Protein AF-A0A167UQG2-F1 (afdb_monomer_lite)

Radius of gyration: 17.97 Å; chains: 1; bounding box: 41×25×41 Å

Foldseek 3Di:
DDDDALLVVLVVLVVLLVPDDPVSCVVPVCSVCNVVSVQLNVLQVVCVVVVHDPDGSNDDDDDCVVVVVVDVCSVPPDPCDPVNVVVVVVVCVVVVNDD

Organism: NCBI:txid1759441

Sequence (99 aa):
LPLVPFKEWFERLERRSKGADADEMAKIPAIKLLEFFRGMSAADEAMRKSGRTDHEGGMASLSTSKSQSASKTMAEVQPIGVDDSQRWVDYWISKGFFD

Secondary structure (DSSP, 8-state):
-----HHHHHHHHHHHHTT--HHHHHH-GGGGGHHHHHHHHHHHHHHHHTT--S-STT------HHHHHH-HHHHHPPPP-HHHHHHHHHHHHHTTS--

Structure (mmCIF, N/CA/C/O backbone):
data_AF-A0A167UQG2-F1
#
_entry.id   AF-A0A167UQG2-F1
#
loop_
_atom_site.group_PDB
_atom_site.id
_atom_site.type_symbol
_atom_site.label_atom_id
_atom_site.label_alt_id
_atom_site.label_comp_id
_atom_site.label_asym_id
_atom_site.label_entity_id
_atom_site.label_seq_id
_atom_site.pdbx_PDB_ins_code
_atom_site.Cartn_x
_atom_site.Cartn_y
_atom_site.Cartn_z
_atom_site.occupancy
_atom_site.B_iso_or_equiv
_atom_site.auth_seq_id
_atom_site.auth_comp_id
_atom_site.auth_asym_id
_atom_site.auth_atom_id
_atom_site.pdbx_PDB_model_num
ATOM 1 N N . LEU A 1 1 ? 5.664 -14.623 -2.159 1.00 71.88 1 LEU A N 1
ATOM 2 C CA . LEU A 1 1 ? 6.857 -13.741 -2.162 1.00 71.88 1 LEU A CA 1
ATOM 3 C C . LEU A 1 1 ? 7.268 -13.483 -0.718 1.00 71.88 1 LEU A C 1
ATOM 5 O O . LEU A 1 1 ? 6.369 -13.402 0.112 1.00 71.88 1 LEU A O 1
ATOM 9 N N . PRO A 1 2 ? 8.569 -13.405 -0.393 1.00 88.69 2 PRO A N 1
ATOM 10 C CA . PRO A 1 2 ? 9.003 -13.073 0.961 1.00 88.69 2 PRO A CA 1
ATOM 11 C C . PRO A 1 2 ? 8.667 -11.613 1.294 1.00 88.69 2 PRO A C 1
ATOM 13 O O . PRO A 1 2 ? 8.797 -10.740 0.435 1.00 88.69 2 PRO A O 1
ATOM 16 N N . LEU A 1 3 ? 8.256 -11.358 2.537 1.00 90.44 3 LEU A N 1
ATOM 17 C CA . LEU A 1 3 ? 8.101 -10.000 3.058 1.00 90.44 3 LEU A CA 1
ATOM 18 C C . LEU A 1 3 ? 9.483 -9.419 3.369 1.00 90.44 3 LEU A C 1
ATOM 20 O O . LEU A 1 3 ? 10.328 -10.098 3.950 1.00 90.44 3 LEU A O 1
ATOM 24 N N . VAL A 1 4 ? 9.704 -8.169 2.973 1.00 91.75 4 VAL A N 1
ATOM 25 C CA . VAL A 1 4 ? 10.921 -7.402 3.268 1.00 91.75 4 VAL A CA 1
ATOM 26 C C . VAL A 1 4 ? 10.521 -6.038 3.837 1.00 91.75 4 VAL A C 1
ATOM 28 O O . VAL A 1 4 ? 9.439 -5.556 3.493 1.00 91.75 4 VAL A O 1
ATOM 31 N N . PRO A 1 5 ? 11.356 -5.396 4.674 1.00 89.12 5 PRO A N 1
ATOM 32 C CA . PRO A 1 5 ? 11.080 -4.053 5.179 1.00 89.12 5 PRO A CA 1
ATOM 33 C C . PRO A 1 5 ? 10.847 -3.047 4.047 1.00 89.12 5 PRO A C 1
ATOM 35 O O . PRO A 1 5 ? 11.548 -3.081 3.031 1.00 89.12 5 PRO A O 1
ATOM 38 N N . PHE A 1 6 ? 9.920 -2.104 4.244 1.00 90.31 6 PHE A N 1
ATOM 39 C CA . PHE A 1 6 ? 9.560 -1.115 3.220 1.00 90.31 6 PHE A CA 1
ATOM 40 C C . PHE A 1 6 ? 10.772 -0.363 2.646 1.00 90.31 6 PHE A C 1
ATOM 42 O O . PHE A 1 6 ? 10.903 -0.230 1.429 1.00 90.31 6 PHE A O 1
ATOM 49 N N . LYS A 1 7 ? 11.703 0.065 3.509 1.00 90.50 7 LYS A N 1
ATOM 50 C CA . LYS A 1 7 ? 12.941 0.739 3.089 1.00 90.50 7 LYS A CA 1
ATOM 51 C C . LYS A 1 7 ? 13.770 -0.122 2.133 1.00 90.50 7 LYS A C 1
ATOM 53 O O . LYS A 1 7 ? 14.201 0.356 1.088 1.00 90.50 7 LYS A O 1
ATOM 58 N N . GLU A 1 8 ? 13.957 -1.398 2.464 1.00 93.75 8 GLU A N 1
ATOM 59 C CA . GLU A 1 8 ? 14.718 -2.329 1.629 1.00 93.75 8 GLU A CA 1
ATOM 60 C C . GLU A 1 8 ? 14.024 -2.556 0.279 1.00 93.75 8 GLU A C 1
ATOM 62 O O . GLU A 1 8 ? 14.671 -2.591 -0.770 1.00 93.75 8 GLU A O 1
ATOM 67 N N . TRP A 1 9 ? 12.697 -2.682 0.283 1.00 94.56 9 TRP A N 1
ATOM 68 C CA . TRP A 1 9 ? 11.919 -2.781 -0.947 1.00 94.56 9 TRP A CA 1
ATOM 69 C C . TRP A 1 9 ? 12.082 -1.535 -1.832 1.00 94.56 9 TRP A C 1
ATOM 71 O O . TRP A 1 9 ? 12.347 -1.672 -3.030 1.00 94.56 9 TRP A O 1
ATOM 81 N N . PHE A 1 10 ? 11.995 -0.333 -1.254 1.00 95.69 10 PHE A N 1
ATOM 82 C CA . PHE A 1 10 ? 12.137 0.916 -2.003 1.00 95.69 10 PHE A CA 1
ATOM 83 C C . PHE A 1 10 ? 13.550 1.087 -2.580 1.00 95.69 10 PHE A C 1
ATOM 85 O O . PHE A 1 10 ? 13.691 1.435 -3.750 1.00 95.69 10 PHE A O 1
ATOM 92 N N . GLU A 1 11 ? 14.602 0.751 -1.827 1.00 96.19 11 GLU A N 1
ATOM 93 C CA . GLU A 1 11 ? 15.986 0.772 -2.326 1.00 96.19 11 GLU A CA 1
ATOM 94 C C . GLU A 1 11 ? 16.190 -0.165 -3.530 1.00 96.19 11 GLU A C 1
ATOM 96 O O . GLU A 1 11 ? 16.937 0.148 -4.465 1.00 96.19 11 GLU A O 1
ATOM 101 N N . ARG A 1 12 ? 15.519 -1.326 -3.535 1.00 95.81 12 ARG A N 1
ATOM 102 C CA . ARG A 1 12 ? 15.525 -2.247 -4.683 1.00 95.81 12 ARG A CA 1
ATOM 103 C C . ARG A 1 12 ? 14.803 -1.632 -5.885 1.00 95.81 12 ARG A C 1
ATOM 105 O O . ARG A 1 12 ? 15.326 -1.722 -6.997 1.00 95.81 12 ARG A O 1
ATOM 112 N N . LEU A 1 13 ? 13.650 -0.994 -5.670 1.00 96.38 13 LEU A N 1
ATOM 113 C CA . LEU A 1 13 ? 12.884 -0.319 -6.722 1.00 96.38 13 LEU A CA 1
ATOM 114 C C . LEU A 1 13 ? 13.666 0.850 -7.340 1.00 96.38 13 LEU A C 1
ATOM 116 O O . LEU A 1 13 ? 13.778 0.930 -8.561 1.00 96.38 13 LEU A O 1
ATOM 120 N N . GLU A 1 14 ? 14.269 1.710 -6.517 1.00 97.12 14 GLU A N 1
ATOM 121 C CA . GLU A 1 14 ? 15.064 2.856 -6.977 1.00 97.12 14 GLU A CA 1
ATOM 122 C C . GLU A 1 14 ? 16.309 2.420 -7.756 1.00 97.12 14 GLU A C 1
ATOM 124 O O . GLU A 1 14 ? 16.734 3.067 -8.711 1.00 97.12 14 GLU A O 1
ATOM 129 N N . ARG A 1 15 ? 16.912 1.287 -7.392 1.00 96.81 15 ARG A N 1
ATOM 130 C CA . ARG A 1 15 ? 18.025 0.737 -8.170 1.00 96.81 15 ARG A CA 1
ATOM 131 C C . ARG A 1 15 ? 17.573 0.284 -9.555 1.00 96.81 15 ARG A C 1
ATOM 133 O O . ARG A 1 15 ? 18.289 0.529 -10.520 1.00 96.81 15 ARG A O 1
ATOM 140 N N . ARG A 1 16 ? 16.404 -0.356 -9.643 1.00 95.50 16 ARG A N 1
ATOM 141 C CA . ARG A 1 16 ? 15.809 -0.822 -10.905 1.00 95.50 16 ARG A CA 1
ATOM 142 C C . ARG A 1 16 ? 15.322 0.319 -11.792 1.00 95.50 16 ARG A C 1
ATOM 144 O O . ARG A 1 16 ? 15.316 0.161 -13.002 1.00 95.50 16 ARG A O 1
ATOM 151 N N . SER A 1 17 ? 14.954 1.465 -11.221 1.00 96.12 17 SER A N 1
ATOM 152 C CA . SER A 1 17 ? 14.498 2.615 -12.006 1.00 96.12 17 SER A CA 1
ATOM 153 C C . SER A 1 17 ? 15.626 3.353 -12.737 1.00 96.12 17 SER A C 1
ATOM 155 O O . SER A 1 17 ? 15.358 4.106 -13.672 1.00 96.12 17 SER A O 1
ATOM 157 N N . LYS A 1 18 ? 16.892 3.179 -12.329 1.00 95.69 18 LYS A N 1
ATOM 158 C CA . LYS A 1 18 ? 18.042 3.857 -12.949 1.00 95.69 18 LYS A CA 1
ATOM 159 C C . LYS A 1 18 ? 18.272 3.331 -14.365 1.00 95.69 18 LYS A C 1
ATOM 161 O O . LYS A 1 18 ? 18.777 2.230 -14.54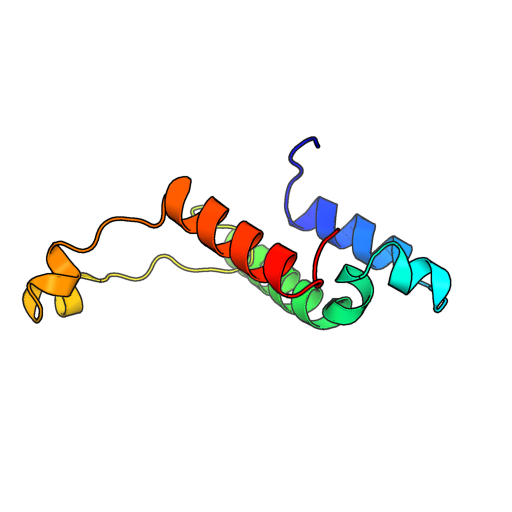1 1.00 95.69 18 LYS A O 1
ATOM 166 N N . GLY A 1 19 ? 17.932 4.149 -15.361 1.00 90.94 19 GLY A N 1
ATOM 167 C CA . GLY A 1 19 ? 18.040 3.769 -16.771 1.00 90.94 19 GLY A CA 1
ATOM 168 C C . GLY A 1 19 ? 16.959 2.789 -17.229 1.00 90.94 19 GLY A C 1
ATOM 169 O O . GLY A 1 19 ? 17.158 2.127 -18.241 1.00 90.94 19 GLY A O 1
ATOM 170 N N . ALA A 1 20 ? 15.843 2.684 -16.495 1.00 93.75 20 ALA A N 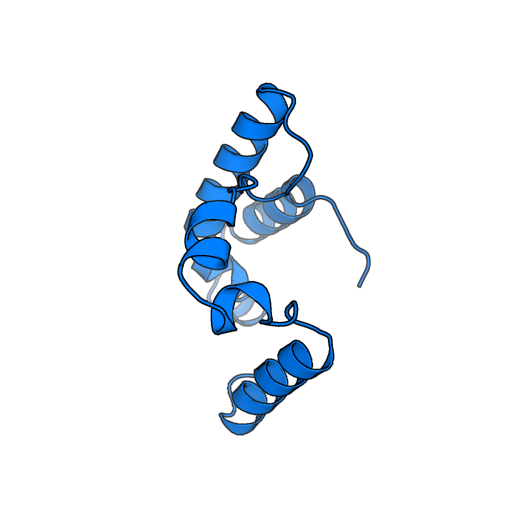1
ATOM 171 C CA . ALA A 1 20 ? 14.714 1.859 -16.906 1.00 93.75 20 ALA A CA 1
ATOM 172 C C . ALA A 1 20 ? 14.138 2.362 -18.237 1.00 93.75 20 ALA A C 1
ATOM 174 O O . ALA A 1 20 ? 13.800 3.541 -18.374 1.00 93.75 20 ALA A O 1
ATOM 175 N N . ASP A 1 21 ? 14.019 1.455 -19.198 1.00 94.31 21 ASP A N 1
ATOM 176 C CA . ASP A 1 21 ? 13.324 1.678 -20.458 1.00 94.31 21 ASP A CA 1
ATOM 177 C C . ASP A 1 21 ? 11.836 1.297 -20.340 1.00 94.31 21 ASP A C 1
ATOM 179 O O . ASP A 1 21 ? 11.330 0.951 -19.266 1.00 94.31 21 ASP A O 1
ATOM 183 N N . ALA A 1 22 ? 11.105 1.401 -21.451 1.00 93.88 22 ALA A N 1
ATOM 184 C CA . ALA A 1 22 ? 9.682 1.079 -21.488 1.00 93.88 22 ALA A CA 1
ATOM 185 C C . ALA A 1 22 ? 9.398 -0.389 -21.118 1.00 93.88 22 ALA A C 1
ATOM 187 O O . ALA A 1 22 ? 8.391 -0.664 -20.461 1.00 93.88 22 ALA A O 1
ATOM 188 N N . ASP A 1 23 ? 10.294 -1.308 -21.482 1.00 94.81 23 ASP A N 1
ATOM 189 C CA . ASP A 1 23 ? 10.144 -2.740 -21.224 1.00 94.81 23 ASP A CA 1
ATOM 190 C C . ASP A 1 23 ? 10.328 -3.054 -19.735 1.00 94.81 23 ASP A C 1
ATOM 192 O O . ASP A 1 23 ? 9.539 -3.799 -19.147 1.00 94.81 23 ASP A O 1
ATOM 196 N N . GLU A 1 24 ? 11.329 -2.455 -19.087 1.00 92.94 24 GLU A N 1
ATOM 197 C CA . GLU A 1 24 ? 11.537 -2.601 -17.644 1.00 92.94 24 GLU A CA 1
ATOM 198 C C . GLU A 1 24 ? 10.379 -1.969 -16.854 1.00 92.94 24 GLU A C 1
ATOM 200 O O . GLU A 1 24 ? 9.897 -2.554 -15.882 1.00 92.94 24 GLU A O 1
ATOM 205 N N . MET A 1 25 ? 9.849 -0.825 -17.303 1.00 93.44 25 MET A N 1
ATOM 206 C CA . MET A 1 25 ? 8.661 -0.204 -16.699 1.00 93.44 25 MET A CA 1
ATOM 2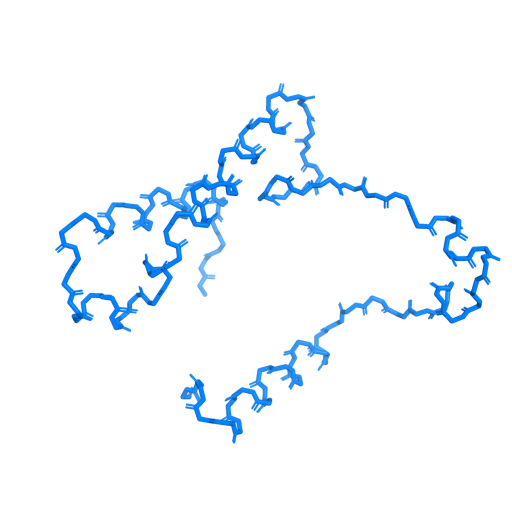07 C C . MET A 1 25 ? 7.368 -1.000 -16.924 1.00 93.44 25 MET A C 1
ATOM 209 O O . MET A 1 25 ? 6.428 -0.858 -16.138 1.00 93.44 25 MET A O 1
ATOM 213 N N . ALA A 1 26 ? 7.286 -1.812 -17.980 1.00 91.69 26 ALA A N 1
ATOM 214 C CA . ALA A 1 26 ? 6.174 -2.736 -18.190 1.00 91.69 26 ALA A CA 1
ATOM 215 C C . ALA A 1 26 ? 6.259 -3.932 -17.229 1.00 91.69 26 ALA A C 1
ATOM 217 O O . ALA A 1 26 ? 5.251 -4.316 -16.641 1.00 91.69 26 ALA A O 1
ATOM 218 N N . LYS A 1 27 ? 7.465 -4.472 -17.003 1.00 92.19 27 LYS A N 1
ATOM 219 C CA . LYS A 1 27 ? 7.710 -5.573 -16.051 1.00 92.19 27 LYS A CA 1
ATOM 220 C C . LYS A 1 27 ? 7.593 -5.139 -14.592 1.00 92.19 27 LYS A C 1
ATOM 222 O O . LYS A 1 27 ? 7.187 -5.932 -13.746 1.00 92.19 27 LYS A O 1
ATOM 227 N N . ILE A 1 28 ? 7.961 -3.895 -14.286 1.00 94.12 28 ILE A N 1
ATOM 228 C CA . ILE A 1 28 ? 7.926 -3.326 -12.935 1.00 94.12 28 ILE A CA 1
ATOM 229 C C . ILE A 1 28 ? 7.130 -2.010 -12.958 1.00 94.12 28 ILE A C 1
ATOM 231 O O . ILE A 1 28 ? 7.709 -0.923 -12.855 1.00 94.12 28 ILE A O 1
ATOM 235 N N . PRO A 1 29 ? 5.784 -2.070 -13.034 1.00 93.62 29 PRO A N 1
ATOM 236 C CA . PRO A 1 29 ? 4.942 -0.873 -13.100 1.00 93.62 29 PRO A CA 1
ATOM 237 C C . PRO A 1 29 ? 5.130 0.093 -11.926 1.00 93.62 29 PRO A C 1
ATOM 239 O O . PRO A 1 29 ? 4.941 1.296 -12.089 1.00 93.62 29 PRO A O 1
ATOM 242 N N . ALA A 1 30 ? 5.562 -0.406 -10.761 1.00 95.50 30 ALA A N 1
ATOM 243 C CA . ALA A 1 30 ? 5.869 0.406 -9.583 1.00 95.50 30 ALA A CA 1
ATOM 244 C C . ALA A 1 30 ? 6.933 1.492 -9.846 1.00 95.50 30 ALA A C 1
ATOM 246 O O . ALA A 1 30 ? 6.923 2.515 -9.164 1.00 95.50 30 ALA A O 1
ATOM 247 N N . ILE A 1 31 ? 7.803 1.329 -10.856 1.00 97.00 31 ILE A N 1
ATOM 248 C CA . ILE A 1 31 ? 8.777 2.358 -11.264 1.00 97.00 31 ILE A CA 1
ATOM 249 C C . ILE A 1 31 ? 8.064 3.655 -11.680 1.00 97.00 31 ILE A C 1
ATOM 251 O O . ILE A 1 31 ? 8.558 4.745 -11.404 1.00 97.00 31 ILE A O 1
ATOM 255 N N . LYS A 1 32 ? 6.861 3.564 -12.263 1.00 95.62 32 LYS A N 1
ATOM 256 C CA . LYS A 1 32 ? 6.056 4.735 -12.657 1.00 95.62 32 LYS A CA 1
ATOM 257 C C . LYS A 1 32 ? 5.600 5.577 -11.458 1.00 95.62 32 LYS A C 1
ATOM 259 O O . LYS A 1 32 ? 5.213 6.726 -11.630 1.00 95.62 32 LYS A O 1
ATOM 264 N N . LEU A 1 33 ? 5.657 5.015 -10.251 1.00 97.06 33 LEU A N 1
ATOM 265 C CA . LEU A 1 33 ? 5.272 5.645 -8.987 1.00 97.06 33 LEU A CA 1
ATOM 266 C C . LEU A 1 33 ? 6.493 5.938 -8.097 1.00 97.06 33 LEU A C 1
ATOM 268 O O . LEU A 1 33 ? 6.349 6.117 -6.889 1.00 97.06 33 LEU A O 1
ATOM 272 N N . LEU A 1 34 ? 7.704 5.980 -8.668 1.00 96.94 34 LEU A N 1
ATOM 273 C CA . LEU A 1 34 ? 8.947 6.096 -7.901 1.00 96.94 34 LEU A CA 1
ATOM 274 C C . LEU A 1 34 ? 8.948 7.290 -6.937 1.00 96.94 34 LEU A C 1
ATOM 276 O O . LEU A 1 34 ? 9.278 7.125 -5.766 1.00 96.94 34 LEU A O 1
ATOM 280 N N . GLU A 1 35 ? 8.547 8.474 -7.403 1.00 97.19 35 GLU A N 1
ATOM 281 C CA . GLU A 1 35 ? 8.545 9.685 -6.569 1.00 97.19 35 GLU A CA 1
ATOM 282 C C . GLU A 1 35 ? 7.505 9.624 -5.443 1.00 97.19 35 GLU A C 1
ATOM 284 O O . GLU A 1 35 ? 7.748 10.121 -4.344 1.00 97.19 35 GLU A O 1
ATOM 289 N N . PHE A 1 36 ? 6.380 8.939 -5.669 1.00 95.94 36 PHE A N 1
ATOM 290 C CA . PHE A 1 36 ? 5.402 8.674 -4.616 1.00 95.94 36 PHE A CA 1
ATOM 291 C C . PHE A 1 36 ? 6.016 7.803 -3.509 1.00 95.94 36 PHE A C 1
ATOM 293 O O . PHE A 1 36 ? 5.968 8.164 -2.331 1.00 95.94 36 PHE A O 1
ATOM 300 N N . PHE A 1 37 ? 6.680 6.703 -3.879 1.00 96.31 37 PHE A N 1
ATOM 301 C CA . PHE A 1 37 ? 7.346 5.834 -2.905 1.00 96.31 37 PHE A CA 1
ATOM 302 C C . PHE A 1 37 ? 8.548 6.499 -2.230 1.00 96.31 37 PHE A C 1
ATOM 304 O O . PHE A 1 37 ? 8.801 6.243 -1.053 1.00 96.31 37 PHE A O 1
ATOM 311 N N . ARG A 1 38 ? 9.243 7.407 -2.922 1.00 96.44 38 ARG A N 1
ATOM 312 C CA . ARG A 1 38 ? 10.313 8.225 -2.339 1.00 96.44 38 ARG A CA 1
ATOM 313 C C . ARG A 1 38 ? 9.791 9.088 -1.195 1.00 96.44 38 ARG A C 1
ATOM 315 O O . ARG A 1 38 ? 10.397 9.109 -0.124 1.00 96.44 38 ARG A O 1
ATOM 322 N N . GLY A 1 39 ? 8.647 9.744 -1.396 1.00 95.19 39 GLY A N 1
ATOM 323 C CA . GLY A 1 39 ? 7.967 10.507 -0.350 1.00 95.19 39 GLY A CA 1
ATOM 324 C C . GLY A 1 39 ? 7.592 9.637 0.851 1.00 95.19 39 GLY A C 1
ATOM 325 O O . GLY A 1 39 ? 7.906 9.991 1.988 1.00 95.19 39 GLY A O 1
ATOM 326 N N . MET A 1 40 ? 7.004 8.463 0.604 1.00 95.00 40 MET A N 1
ATOM 327 C CA . MET A 1 40 ? 6.674 7.506 1.669 1.00 95.00 40 MET A CA 1
ATOM 328 C C . MET A 1 40 ? 7.911 7.023 2.432 1.00 95.00 40 MET A C 1
ATOM 330 O O . MET A 1 40 ? 7.873 6.933 3.655 1.00 95.00 40 MET A O 1
ATOM 334 N N . SER A 1 41 ? 9.018 6.740 1.739 1.00 94.06 41 SER A N 1
ATOM 335 C CA . SER A 1 41 ? 10.259 6.282 2.374 1.00 94.06 41 SER A CA 1
ATOM 336 C C . SER A 1 41 ? 10.868 7.359 3.267 1.00 94.06 41 SER A C 1
ATOM 338 O O . SER A 1 41 ? 11.324 7.053 4.368 1.00 94.06 41 SER A O 1
ATOM 340 N N . ALA A 1 42 ? 10.859 8.617 2.823 1.00 93.56 42 ALA A N 1
ATOM 341 C CA . ALA A 1 42 ? 11.335 9.735 3.631 1.00 93.56 42 ALA A CA 1
ATOM 342 C C . ALA A 1 42 ? 10.451 9.956 4.872 1.00 93.56 42 ALA A C 1
ATOM 344 O O . ALA A 1 42 ? 10.968 10.178 5.970 1.00 93.56 42 ALA A O 1
ATOM 345 N N . ALA A 1 43 ? 9.126 9.860 4.713 1.00 92.00 43 ALA A N 1
ATOM 346 C CA . ALA A 1 43 ? 8.177 9.977 5.817 1.00 92.00 43 ALA A CA 1
ATOM 347 C C . ALA A 1 43 ? 8.325 8.830 6.831 1.00 92.00 43 ALA A C 1
ATOM 349 O O . ALA A 1 43 ? 8.321 9.077 8.039 1.00 92.00 43 ALA A O 1
ATOM 350 N N . ASP A 1 44 ? 8.514 7.596 6.356 1.00 91.50 44 ASP A N 1
ATOM 351 C CA . ASP A 1 44 ? 8.784 6.435 7.206 1.00 91.50 44 ASP A CA 1
ATOM 352 C C . ASP A 1 44 ? 10.059 6.643 8.028 1.00 91.50 44 ASP A C 1
ATOM 354 O O . ASP A 1 44 ? 10.027 6.549 9.253 1.00 91.50 44 ASP A O 1
ATOM 358 N N . GLU A 1 45 ? 11.162 7.043 7.389 1.00 91.12 45 GLU A N 1
ATOM 359 C CA . GLU A 1 45 ? 12.424 7.293 8.086 1.00 91.12 45 GLU A CA 1
ATOM 360 C C . GLU A 1 45 ? 12.290 8.389 9.157 1.00 91.12 45 GLU A C 1
ATOM 362 O O . GLU A 1 45 ? 12.810 8.244 10.268 1.00 91.12 45 GLU A O 1
ATOM 367 N N . ALA A 1 46 ? 11.567 9.473 8.857 1.00 91.19 46 ALA A N 1
ATOM 368 C CA . ALA A 1 46 ? 11.297 10.537 9.819 1.00 91.19 46 ALA A CA 1
ATOM 369 C C . ALA A 1 46 ? 10.482 10.037 11.028 1.00 91.19 46 ALA A C 1
ATOM 371 O O . ALA A 1 46 ? 10.817 10.353 12.172 1.00 91.19 46 ALA A O 1
ATOM 372 N N . MET A 1 47 ? 9.457 9.210 10.799 1.00 89.12 47 MET A N 1
ATOM 373 C CA . MET A 1 47 ? 8.670 8.596 11.874 1.00 89.12 47 MET A CA 1
ATOM 374 C C . MET A 1 47 ? 9.504 7.638 12.722 1.00 89.12 47 MET A C 1
ATOM 376 O O . MET A 1 47 ? 9.485 7.748 13.951 1.00 89.12 47 MET A O 1
ATOM 380 N N . ARG A 1 48 ? 10.331 6.790 12.103 1.00 87.94 48 ARG A N 1
ATOM 381 C CA . ARG A 1 48 ? 11.236 5.890 12.832 1.00 87.94 48 ARG A CA 1
ATOM 382 C C . ARG A 1 48 ? 12.218 6.663 13.715 1.00 87.94 48 ARG A C 1
ATOM 384 O O . ARG A 1 48 ? 12.418 6.286 14.868 1.00 87.94 48 ARG A O 1
ATOM 391 N N . LYS A 1 49 ? 12.767 7.786 13.232 1.00 90.44 49 LYS A N 1
ATOM 392 C CA . LYS A 1 49 ? 13.639 8.681 14.026 1.00 90.44 49 LYS A CA 1
ATOM 393 C C . LYS A 1 49 ? 12.937 9.292 15.242 1.00 90.44 49 LYS A C 1
ATOM 395 O O . LYS A 1 49 ? 13.599 9.586 16.231 1.00 90.44 49 LYS A O 1
ATOM 400 N N . SER A 1 50 ? 11.614 9.449 15.194 1.00 88.50 50 SER A N 1
ATOM 401 C CA . SER A 1 50 ? 10.804 9.909 16.332 1.00 88.50 50 SER A CA 1
ATOM 402 C C . SER A 1 50 ? 10.461 8.802 17.345 1.00 88.50 50 SER A C 1
ATOM 404 O O . SER A 1 50 ? 9.777 9.067 18.330 1.00 88.50 50 SER A O 1
ATOM 406 N N . GLY A 1 51 ? 10.909 7.561 17.113 1.00 86.88 51 GLY A N 1
ATOM 407 C CA . GLY A 1 51 ? 10.610 6.399 17.958 1.00 86.88 51 GLY A CA 1
ATOM 408 C C . GLY A 1 51 ? 9.264 5.725 17.662 1.00 86.88 51 GLY A C 1
ATOM 409 O O . GLY A 1 51 ? 8.915 4.737 18.307 1.00 86.88 51 GLY A O 1
ATOM 410 N N . ARG A 1 52 ? 8.507 6.218 16.675 1.00 82.38 52 ARG A N 1
ATOM 411 C CA . ARG A 1 52 ? 7.248 5.616 16.211 1.00 82.38 52 ARG A CA 1
ATOM 412 C C . ARG A 1 52 ? 7.544 4.413 15.320 1.00 82.38 52 ARG A C 1
ATOM 414 O O . ARG A 1 52 ? 8.286 4.525 14.347 1.00 82.38 52 ARG A O 1
ATOM 421 N N . THR A 1 53 ? 6.976 3.258 15.659 1.00 81.44 53 THR A N 1
ATOM 422 C CA . THR A 1 53 ? 7.192 1.993 14.933 1.00 81.44 53 THR A CA 1
ATOM 423 C C . THR A 1 53 ? 5.903 1.222 14.653 1.00 81.44 53 THR A C 1
ATOM 425 O O . THR A 1 53 ? 5.966 0.109 14.136 1.00 81.44 53 THR A O 1
ATOM 428 N N . ASP A 1 54 ? 4.751 1.827 14.964 1.00 81.75 54 ASP A N 1
ATOM 429 C CA . ASP A 1 54 ? 3.408 1.254 14.850 1.00 81.75 54 ASP A CA 1
ATOM 430 C C . ASP A 1 54 ? 2.994 0.959 13.402 1.00 81.75 54 ASP A C 1
ATOM 432 O O . ASP A 1 54 ? 2.237 0.020 13.161 1.00 81.75 54 ASP A O 1
ATOM 436 N N . HIS A 1 55 ? 3.518 1.720 12.438 1.00 81.00 55 HIS A N 1
ATOM 437 C CA . HIS A 1 55 ? 3.185 1.588 11.022 1.00 81.00 55 HIS A CA 1
ATOM 438 C C . HIS A 1 55 ? 4.401 1.788 10.113 1.00 81.00 55 HIS A C 1
ATOM 440 O O . HIS A 1 55 ? 5.438 2.307 10.529 1.00 81.00 55 HIS A O 1
ATOM 446 N N . GLU A 1 56 ? 4.245 1.369 8.857 1.00 80.56 56 GLU A N 1
ATOM 447 C CA . GLU A 1 56 ? 5.198 1.599 7.771 1.00 80.56 56 GLU A CA 1
ATOM 448 C C . GLU A 1 56 ? 4.690 2.678 6.804 1.00 80.56 56 GLU A C 1
ATOM 450 O O . GLU A 1 56 ? 3.496 2.984 6.751 1.00 80.56 56 GLU A O 1
ATOM 455 N N . GLY A 1 57 ? 5.601 3.256 6.021 1.00 81.25 57 GLY A N 1
ATOM 456 C CA . GLY A 1 57 ? 5.274 4.223 4.970 1.00 81.25 57 GLY A CA 1
ATOM 457 C C . GLY A 1 57 ? 4.939 5.620 5.496 1.00 81.25 57 GLY A C 1
ATOM 458 O O . GLY A 1 57 ? 4.288 6.394 4.798 1.00 81.25 57 GLY A O 1
ATOM 459 N N . GLY A 1 58 ? 5.350 5.939 6.727 1.00 82.00 58 GLY A N 1
ATOM 460 C CA . GLY A 1 58 ? 5.137 7.258 7.331 1.00 82.00 58 GLY A CA 1
ATOM 461 C C . GLY A 1 58 ? 3.705 7.524 7.802 1.00 82.00 58 GLY A C 1
ATOM 462 O O . GLY A 1 58 ? 3.341 8.677 8.031 1.00 82.00 58 GLY A O 1
ATOM 463 N N . MET A 1 59 ? 2.883 6.482 7.945 1.00 83.75 59 MET A N 1
ATOM 464 C CA . MET A 1 59 ? 1.521 6.607 8.463 1.00 83.75 59 MET A CA 1
ATOM 465 C C . MET A 1 59 ? 1.506 6.745 9.988 1.00 83.75 59 MET A C 1
ATOM 467 O O . MET A 1 59 ? 2.281 6.106 10.697 1.00 83.75 59 MET A O 1
ATOM 471 N N . ALA A 1 60 ? 0.585 7.560 10.500 1.00 83.38 60 ALA A N 1
ATOM 472 C CA . ALA A 1 60 ? 0.363 7.720 11.930 1.00 83.38 60 ALA A CA 1
ATOM 473 C C . ALA A 1 60 ? -0.972 7.092 12.341 1.00 83.38 60 ALA A C 1
ATOM 475 O O . ALA A 1 60 ? -1.992 7.324 11.695 1.00 83.38 60 ALA A O 1
ATOM 476 N N . SER A 1 61 ? -0.982 6.380 13.471 1.00 85.06 61 SER A N 1
ATOM 477 C CA . SER A 1 61 ? -2.219 6.032 14.175 1.00 85.06 61 SER A CA 1
ATOM 478 C C . SER A 1 61 ? -3.024 7.296 14.493 1.00 85.06 61 SER A C 1
ATOM 480 O O . SER A 1 61 ? -2.536 8.179 15.206 1.00 85.06 61 SER A O 1
ATOM 482 N N . LEU A 1 62 ? -4.256 7.374 13.988 1.00 87.69 62 LEU A N 1
ATOM 483 C CA . LEU A 1 62 ? -5.205 8.447 14.283 1.00 87.69 62 LEU A CA 1
ATOM 484 C C . LEU A 1 62 ? -6.345 7.906 15.148 1.00 87.69 62 LEU A C 1
ATOM 486 O O . LEU A 1 62 ? -6.858 6.816 14.908 1.00 87.69 62 LEU A O 1
ATOM 490 N N . SER A 1 63 ? -6.770 8.685 16.143 1.00 92.62 63 SER A N 1
ATOM 491 C CA . SER A 1 63 ? -7.925 8.323 16.968 1.00 92.62 63 SER A CA 1
ATOM 492 C C . SER A 1 63 ? -9.234 8.532 16.207 1.00 92.62 63 SER A C 1
ATOM 494 O O . SER A 1 63 ? -9.485 9.613 15.673 1.00 92.62 63 SER A O 1
ATOM 496 N N . THR A 1 64 ? -10.097 7.518 16.215 1.00 94.75 64 THR A N 1
ATOM 497 C CA . THR A 1 64 ? -11.430 7.537 15.590 1.00 94.75 64 THR A CA 1
ATOM 498 C C . THR A 1 64 ? -12.565 7.760 16.593 1.00 94.75 64 THR A C 1
ATOM 500 O O . THR A 1 64 ? -13.734 7.747 16.205 1.00 94.75 64 THR A O 1
ATOM 503 N N . SER A 1 65 ? -12.254 8.003 17.872 1.00 97.50 65 SER A N 1
ATOM 504 C CA . SER A 1 65 ? -13.238 8.014 18.965 1.00 97.50 65 SER A CA 1
ATOM 505 C C . SER A 1 65 ? -14.392 8.994 18.743 1.00 97.50 65 SER A C 1
ATOM 507 O O . SER A 1 65 ? -15.549 8.644 18.951 1.00 97.50 65 SER A O 1
ATOM 509 N N . LYS A 1 66 ? -14.109 10.204 18.246 1.00 97.94 66 LYS A N 1
ATOM 510 C CA . LYS A 1 66 ? -15.153 11.197 17.938 1.00 97.94 66 LYS A CA 1
ATOM 511 C C . LYS A 1 66 ? -16.114 10.712 16.850 1.00 97.94 66 LYS A C 1
ATOM 513 O O . LYS A 1 66 ? -17.321 10.884 16.992 1.00 97.94 66 LYS A O 1
ATOM 518 N N . SER A 1 67 ? -15.588 10.103 15.788 1.00 96.81 67 SER A N 1
ATOM 519 C CA . SER A 1 67 ? -16.396 9.592 14.676 1.00 96.81 67 SER A CA 1
ATOM 520 C C . SER A 1 67 ? -17.275 8.423 15.113 1.00 96.81 67 SER A C 1
ATOM 522 O O . SER A 1 67 ? -18.432 8.351 14.711 1.00 96.81 67 SER A O 1
ATOM 524 N N . GLN A 1 68 ? -16.752 7.546 15.972 1.00 98.00 68 GLN A N 1
ATOM 525 C CA . GLN A 1 68 ? -17.504 6.426 16.542 1.00 98.00 68 GLN A CA 1
ATOM 526 C C . GLN A 1 68 ? -18.620 6.913 17.477 1.00 98.00 68 GLN A C 1
ATOM 528 O O . GLN A 1 68 ? -19.755 6.466 17.352 1.00 98.00 68 GLN A O 1
ATOM 533 N N . SER A 1 69 ? -18.348 7.889 18.353 1.00 97.94 69 SER A N 1
ATOM 534 C CA . SER A 1 69 ? -19.378 8.458 19.237 1.00 97.94 69 SER A CA 1
ATOM 535 C C . SER A 1 69 ? -20.496 9.178 18.479 1.00 97.94 69 SER A C 1
ATOM 537 O O . SER A 1 69 ? -21.635 9.198 18.938 1.00 97.94 69 SER A O 1
ATOM 539 N N . ALA A 1 70 ? -20.184 9.789 17.333 1.00 98.31 70 ALA A N 1
ATOM 540 C CA . ALA A 1 70 ? -21.154 10.528 16.528 1.00 98.31 70 ALA A CA 1
ATOM 541 C C . ALA A 1 70 ? -21.967 9.643 15.564 1.00 98.31 70 ALA A C 1
ATOM 543 O O . ALA A 1 70 ? -23.013 10.076 15.084 1.00 98.31 70 ALA A O 1
ATOM 544 N N . SER A 1 71 ? -21.499 8.430 15.245 1.00 98.25 71 SER A N 1
ATOM 545 C CA . SER A 1 71 ? -22.120 7.564 14.240 1.00 98.25 71 SER A CA 1
ATOM 546 C C . SER A 1 71 ? -22.054 6.096 14.638 1.00 98.25 71 SER A C 1
ATOM 548 O O . SER A 1 71 ? -20.985 5.487 14.661 1.00 98.25 71 SER A O 1
ATOM 550 N N . LYS A 1 72 ? -23.234 5.500 14.849 1.00 97.62 72 LYS A N 1
ATOM 551 C CA . LYS A 1 72 ? -23.379 4.064 15.116 1.00 97.62 72 LYS A CA 1
ATOM 552 C C . LYS A 1 72 ? -22.758 3.217 14.001 1.00 97.62 72 LYS A C 1
ATOM 554 O O . LYS A 1 72 ? -22.025 2.282 14.292 1.00 97.62 72 LYS A O 1
ATOM 559 N N . THR A 1 73 ? -22.954 3.599 12.738 1.00 98.00 73 THR A N 1
ATOM 560 C CA . THR A 1 73 ? -22.328 2.916 11.596 1.00 98.00 73 THR A CA 1
ATOM 561 C C . THR A 1 73 ? -20.805 2.924 11.697 1.00 98.00 73 THR A C 1
ATOM 563 O O . THR A 1 73 ? -20.182 1.895 11.478 1.00 98.00 73 THR A O 1
ATOM 566 N N . MET A 1 74 ? -20.190 4.052 12.070 1.00 97.00 74 MET A N 1
ATOM 567 C CA . MET A 1 74 ? -18.732 4.130 12.248 1.00 97.00 74 MET A CA 1
ATOM 568 C C . MET A 1 74 ? -18.240 3.363 13.478 1.00 97.00 74 MET A C 1
ATOM 570 O O . MET A 1 74 ? -17.093 2.926 13.497 1.00 97.00 74 MET A O 1
ATOM 574 N N . ALA A 1 75 ? -19.072 3.223 14.510 1.00 97.12 75 ALA A N 1
ATOM 575 C CA . ALA A 1 75 ? -18.760 2.410 15.682 1.00 97.12 75 ALA A CA 1
ATOM 576 C C . ALA A 1 75 ? -18.835 0.902 15.390 1.00 97.12 75 ALA A C 1
ATOM 578 O O . ALA A 1 75 ? -18.110 0.128 16.007 1.00 97.12 75 ALA A O 1
ATOM 579 N N . GLU A 1 76 ? -19.697 0.493 14.457 1.00 97.50 76 GLU A N 1
ATOM 580 C CA . GLU A 1 76 ? -19.987 -0.916 14.154 1.00 97.50 76 GLU A CA 1
ATOM 581 C C . GLU A 1 76 ? -19.323 -1.424 12.865 1.00 97.50 76 GLU A C 1
ATOM 583 O O . GLU A 1 76 ? -19.350 -2.629 12.595 1.00 97.50 76 GLU A O 1
ATOM 588 N N . VAL A 1 77 ? -18.725 -0.536 12.061 1.00 95.94 77 VAL A N 1
ATOM 589 C CA . VAL A 1 77 ? -18.044 -0.916 10.818 1.00 95.94 77 VAL A CA 1
ATOM 590 C C . VAL A 1 77 ? -16.915 -1.902 11.109 1.00 95.94 77 VAL A C 1
ATOM 592 O O . VAL A 1 77 ? -16.097 -1.702 12.009 1.00 95.94 77 VAL A O 1
ATOM 595 N N . GLN A 1 78 ? -16.884 -2.989 10.344 1.00 94.81 78 GLN A N 1
ATOM 596 C CA . GLN A 1 78 ? -15.870 -4.022 10.500 1.00 94.81 78 GLN A CA 1
ATOM 597 C C . GLN A 1 78 ? -14.557 -3.601 9.821 1.00 94.81 78 GLN A C 1
ATOM 599 O O . GLN A 1 78 ? -14.590 -2.869 8.826 1.00 94.81 78 GLN A O 1
ATOM 604 N N . PRO A 1 79 ? -13.396 -4.045 10.334 1.00 92.69 79 PRO A N 1
ATOM 605 C CA . PRO A 1 79 ? -12.123 -3.867 9.646 1.00 92.69 79 PRO A CA 1
ATOM 606 C C . PRO A 1 79 ? -12.146 -4.498 8.251 1.00 92.69 79 PRO A C 1
ATOM 608 O O . PRO A 1 79 ? -12.780 -5.532 8.054 1.00 92.69 79 PRO A O 1
ATOM 611 N N . ILE A 1 80 ? -11.396 -3.908 7.316 1.00 94.38 80 ILE A N 1
ATOM 612 C CA . ILE A 1 80 ? -11.175 -4.495 5.988 1.00 94.38 80 ILE A CA 1
ATOM 613 C C . ILE A 1 80 ? -10.507 -5.862 6.163 1.00 94.38 80 ILE A C 1
ATOM 615 O O . ILE A 1 80 ? -9.439 -5.963 6.775 1.00 94.38 80 ILE A O 1
ATOM 619 N N . GLY A 1 81 ? -11.147 -6.900 5.631 1.00 96.12 81 GLY A N 1
ATOM 620 C CA . GLY A 1 81 ? -10.714 -8.286 5.747 1.00 96.12 81 GLY A CA 1
ATOM 621 C C . GLY A 1 81 ? -10.205 -8.900 4.443 1.00 96.12 81 GLY A C 1
ATOM 622 O O . GLY A 1 81 ? -9.978 -8.235 3.426 1.00 96.12 81 GLY A O 1
ATOM 623 N N . VAL A 1 82 ? -10.042 -10.225 4.483 1.00 96.12 82 VAL A N 1
ATOM 624 C CA . VAL A 1 82 ? -9.643 -11.036 3.322 1.00 96.12 82 VAL A CA 1
ATOM 625 C C . VAL A 1 82 ? -10.689 -10.941 2.213 1.00 96.12 82 VAL A C 1
ATOM 627 O O . VAL A 1 82 ? -10.329 -10.705 1.064 1.00 96.12 82 VAL A O 1
ATOM 630 N N . ASP A 1 83 ? -11.973 -11.043 2.559 1.00 96.69 83 ASP A N 1
ATOM 631 C CA . ASP A 1 83 ? -13.067 -10.998 1.583 1.00 96.69 83 ASP A CA 1
ATOM 632 C C . ASP A 1 83 ? -13.137 -9.652 0.850 1.00 96.69 83 ASP A C 1
ATOM 634 O O . ASP A 1 83 ? -13.369 -9.614 -0.357 1.00 96.69 83 ASP A O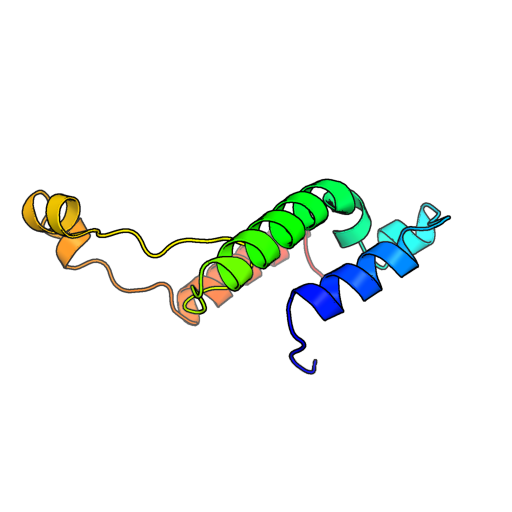 1
ATOM 638 N N . ASP A 1 84 ? -12.900 -8.542 1.553 1.00 96.75 84 ASP A N 1
ATOM 639 C CA . ASP A 1 84 ? -12.863 -7.205 0.949 1.00 96.75 84 ASP A CA 1
ATOM 640 C C . ASP A 1 84 ? -11.683 -7.069 -0.017 1.00 96.75 84 ASP A C 1
ATOM 642 O O . ASP A 1 84 ? -11.827 -6.549 -1.127 1.00 96.75 84 ASP A O 1
ATOM 646 N N . SER A 1 85 ? -10.522 -7.589 0.391 1.00 95.31 85 SER A N 1
ATOM 647 C CA . SER A 1 85 ? -9.310 -7.605 -0.430 1.00 95.31 85 SER A CA 1
ATOM 648 C C . SER A 1 85 ? -9.516 -8.437 -1.698 1.00 95.31 85 SER A C 1
ATOM 650 O O . SER A 1 85 ? -9.164 -7.992 -2.790 1.00 95.31 85 SER A O 1
ATOM 652 N N . GLN A 1 86 ? -10.147 -9.608 -1.573 1.00 96.56 86 GLN A N 1
ATOM 653 C CA 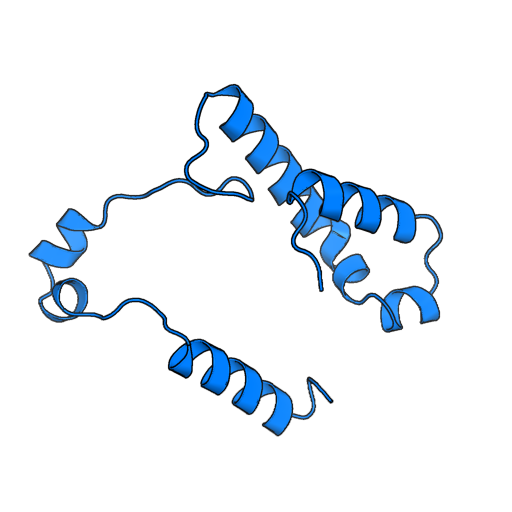. GLN A 1 86 ? -10.463 -10.474 -2.707 1.00 96.56 86 GLN A CA 1
ATOM 654 C C . GLN A 1 86 ? -11.430 -9.788 -3.677 1.00 96.56 86 GLN A C 1
ATOM 656 O O . GLN A 1 86 ? -11.148 -9.727 -4.869 1.00 96.56 86 GLN A O 1
ATOM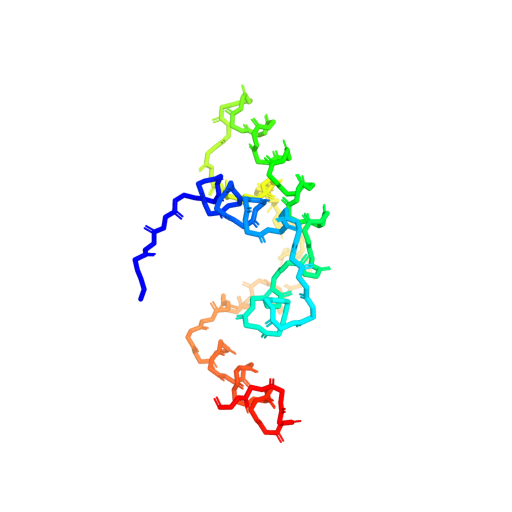 661 N N . ARG A 1 87 ? -12.512 -9.172 -3.177 1.00 96.94 87 ARG A N 1
ATOM 662 C CA . ARG A 1 87 ? -13.471 -8.423 -4.013 1.00 96.94 87 ARG A CA 1
ATOM 663 C C . ARG A 1 87 ? -12.806 -7.294 -4.797 1.00 96.94 87 ARG A C 1
ATOM 665 O O . ARG A 1 87 ? -13.182 -7.040 -5.941 1.00 96.94 87 ARG A O 1
ATOM 672 N N . TRP A 1 88 ? -11.838 -6.606 -4.193 1.00 96.81 88 TRP A N 1
ATOM 673 C CA . TRP A 1 88 ? -11.086 -5.549 -4.866 1.00 96.81 88 TRP A CA 1
ATOM 674 C C . TRP A 1 88 ? -10.232 -6.103 -6.014 1.00 96.81 88 TRP A C 1
ATOM 676 O O . TRP A 1 88 ? -10.261 -5.549 -7.113 1.00 96.81 88 TRP A O 1
ATOM 686 N N . VAL A 1 89 ? -9.523 -7.215 -5.791 1.00 95.31 89 VAL A N 1
ATOM 687 C CA . VAL A 1 89 ? -8.729 -7.892 -6.833 1.00 95.31 89 VAL A CA 1
ATOM 688 C C . VAL A 1 89 ? -9.630 -8.421 -7.951 1.00 95.31 89 VAL A C 1
ATOM 690 O O . VAL A 1 89 ? -9.381 -8.118 -9.118 1.00 95.31 89 VAL A O 1
ATOM 693 N N . ASP A 1 90 ? -10.712 -9.123 -7.605 1.00 96.75 90 ASP A N 1
ATOM 694 C CA . ASP A 1 90 ? -11.679 -9.679 -8.561 1.00 96.75 90 ASP A CA 1
ATOM 695 C C . ASP A 1 90 ? -12.265 -8.590 -9.465 1.00 96.75 90 ASP A C 1
ATOM 697 O O . ASP A 1 90 ? -12.406 -8.776 -10.676 1.00 96.75 90 ASP A O 1
ATOM 701 N N . TYR A 1 91 ? -12.574 -7.421 -8.894 1.00 97.19 91 TYR A N 1
ATOM 702 C CA . TYR A 1 91 ? -13.051 -6.283 -9.667 1.00 97.19 91 TYR A CA 1
ATOM 703 C C . TYR A 1 91 ? -12.026 -5.854 -10.722 1.00 97.19 91 TYR A C 1
ATOM 705 O O . TYR A 1 91 ? -12.387 -5.709 -11.890 1.00 97.19 91 TYR A O 1
ATOM 713 N N . TRP A 1 92 ? -10.757 -5.676 -10.353 1.00 96.44 92 TRP A N 1
ATOM 714 C CA . TRP A 1 92 ? -9.729 -5.232 -11.298 1.00 96.44 92 TRP A CA 1
ATOM 715 C C . TRP A 1 92 ? -9.387 -6.283 -12.357 1.00 96.44 92 TRP A C 1
ATOM 717 O O . TRP A 1 92 ? -9.191 -5.911 -13.516 1.00 96.44 92 TRP A O 1
ATOM 727 N N . ILE A 1 93 ? -9.427 -7.572 -12.010 1.00 96.69 93 ILE A N 1
ATOM 728 C CA . ILE A 1 93 ? -9.359 -8.673 -12.985 1.00 96.69 93 ILE A CA 1
ATOM 729 C C . ILE A 1 93 ? -10.536 -8.576 -13.965 1.00 96.69 93 ILE A C 1
ATOM 731 O O . ILE A 1 93 ? -10.340 -8.594 -15.177 1.00 96.69 93 ILE A O 1
ATOM 735 N N . SER A 1 94 ? -11.766 -8.354 -13.478 1.00 97.00 94 SER A N 1
ATOM 736 C CA . SER A 1 94 ? -12.950 -8.209 -14.347 1.00 97.00 94 SER A CA 1
ATOM 737 C C . SER A 1 94 ? -12.876 -7.012 -15.307 1.00 97.00 94 SER A C 1
ATOM 739 O O . SER A 1 94 ? -13.601 -6.962 -16.303 1.00 97.00 94 SER A O 1
ATOM 741 N N . LYS A 1 95 ? -12.019 -6.027 -15.009 1.00 97.31 95 LYS A N 1
ATOM 742 C CA . LYS A 1 95 ? -11.740 -4.867 -15.866 1.00 97.31 95 LYS A CA 1
ATOM 743 C C . LYS A 1 95 ? -10.524 -5.058 -16.774 1.00 97.31 95 LYS A C 1
ATOM 745 O O . LYS A 1 95 ? -10.199 -4.130 -17.509 1.00 97.31 95 LYS A O 1
ATOM 750 N N . GLY A 1 96 ? -9.876 -6.224 -16.740 1.00 94.31 96 GLY A N 1
ATOM 751 C CA . GLY A 1 96 ? -8.668 -6.514 -17.515 1.00 94.31 96 GLY A CA 1
ATOM 752 C C . GLY A 1 96 ? -7.464 -5.677 -17.087 1.00 94.31 96 GLY A C 1
ATOM 753 O O . GLY A 1 96 ? -6.606 -5.376 -17.910 1.00 94.31 96 GLY A O 1
ATOM 754 N N . PHE A 1 97 ? -7.435 -5.220 -15.830 1.00 88.88 97 PHE A N 1
ATOM 755 C CA . PHE A 1 97 ? -6.302 -4.462 -15.297 1.00 88.88 97 PHE A CA 1
ATOM 756 C C . PHE A 1 97 ? -5.193 -5.378 -14.766 1.00 88.88 97 PHE A C 1
ATOM 758 O O . PHE A 1 97 ? -4.016 -5.028 -14.836 1.00 88.88 97 PHE A O 1
ATOM 765 N N . PHE A 1 98 ? -5.578 -6.542 -14.243 1.00 85.62 98 PHE A N 1
ATOM 766 C CA . PHE A 1 98 ? -4.682 -7.629 -13.863 1.00 85.62 98 PHE A CA 1
ATOM 767 C C . PHE A 1 98 ? -5.009 -8.861 -14.712 1.00 85.62 98 PHE A C 1
ATOM 769 O O . PHE A 1 98 ? -6.179 -9.056 -15.054 1.00 85.62 98 PHE A O 1
ATOM 776 N N . ASP A 1 99 ? -3.981 -9.653 -15.020 1.00 71.88 99 ASP A N 1
ATOM 777 C CA . ASP A 1 99 ? -4.086 -10.950 -15.702 1.00 71.88 99 ASP A CA 1
ATOM 778 C C . ASP A 1 99 ? -4.347 -12.096 -14.711 1.00 71.88 99 ASP A C 1
ATOM 780 O O . ASP A 1 99 ? -3.765 -12.061 -13.596 1.00 71.88 99 ASP A O 1
#

pLDDT: mean 92.75, std 5.53, range [71.88, 98.31]